Protein AF-A0A0K0D6M6-F1 (afdb_monomer_lite)

Secondary structure (DSSP, 8-state):
-----------HHHHHHHHHHHHHHHHGGG-TTBPPEEEEEEETTEEEEEEE--SEEHHHHHHHHHHTTPPPPHHHHHHHHHHHHHHHHHHHHTS--------GGGEEE-TT--EEE---SHHHHHHHHHTTSS-----SPPPTTSEEEEETTT-----

pLDDT: mean 71.36, std 20.82, range [20.7, 97.5]

Radius of gyration: 17.04 Å; chains: 1; bounding box: 39×26×53 Å

Sequence (159 aa):
LRFGRISSSINDESQKRMLTELDACKRSDCCPQMVRFYGAMFREGDVWICMEVMDTSLDKFYKKCNALGRKLPEPFIAKVTLSVVEGLNFMKEDMNLIHRDVKPSNILLNRHGQVKICDFGISGHLTNSLAKVKEVSLRTLPSNSDCVFIFLHRWNWSF

Structure (mmCIF, N/CA/C/O backbone):
data_AF-A0A0K0D6M6-F1
#
_entry.id   AF-A0A0K0D6M6-F1
#
loop_
_atom_site.group_PDB
_atom_site.id
_atom_site.type_symbol
_atom_site.label_atom_id
_atom_site.label_alt_id
_atom_site.label_comp_id
_atom_site.label_asym_id
_atom_site.label_entity_id
_atom_site.label_seq_id
_atom_site.pdbx_PDB_ins_code
_atom_site.Cartn_x
_atom_site.Cartn_y
_atom_site.Cartn_z
_atom_site.occupancy
_atom_site.B_iso_or_equiv
_atom_site.auth_seq_id
_atom_site.auth_comp_id
_atom_site.auth_asym_id
_atom_site.auth_atom_id
_atom_site.pdbx_PDB_model_num
ATOM 1 N N . LEU A 1 1 ? -7.019 -10.047 -31.927 1.00 27.55 1 LEU A N 1
ATOM 2 C CA . LEU A 1 1 ? -6.171 -8.897 -31.540 1.00 27.55 1 LEU A CA 1
ATOM 3 C C . LEU A 1 1 ? -4.712 -9.280 -31.794 1.00 27.55 1 LEU A C 1
ATOM 5 O O . LEU A 1 1 ? -4.151 -10.037 -31.016 1.00 27.55 1 LEU A O 1
ATOM 9 N N . ARG A 1 2 ? -4.146 -8.899 -32.949 1.00 21.08 2 ARG A N 1
ATOM 10 C CA . ARG A 1 2 ? -2.734 -9.158 -33.294 1.00 21.08 2 ARG A CA 1
ATOM 11 C C . ARG A 1 2 ? -1.914 -7.965 -32.808 1.00 21.08 2 ARG A C 1
ATOM 13 O O . ARG A 1 2 ? -2.100 -6.874 -33.332 1.00 21.08 2 ARG A O 1
ATOM 20 N N . PHE A 1 3 ? -1.033 -8.174 -31.837 1.00 25.19 3 PHE A N 1
ATOM 21 C CA . PHE A 1 3 ? -0.124 -7.134 -31.356 1.00 25.19 3 PHE A CA 1
ATOM 22 C C . PHE A 1 3 ? 1.246 -7.316 -32.017 1.00 25.19 3 PHE A C 1
ATOM 24 O O . PHE A 1 3 ? 1.889 -8.356 -31.872 1.00 25.19 3 PHE A O 1
ATOM 31 N N . GLY A 1 4 ? 1.637 -6.330 -32.826 1.00 20.70 4 GLY A N 1
ATOM 32 C CA . GLY A 1 4 ? 2.929 -6.269 -33.503 1.00 20.70 4 GLY A CA 1
ATOM 33 C C . GLY A 1 4 ? 3.995 -5.688 -32.578 1.00 20.70 4 GLY A C 1
ATOM 34 O O . GLY A 1 4 ? 3.819 -4.609 -32.023 1.00 20.70 4 GLY A O 1
ATOM 35 N N . ARG A 1 5 ? 5.109 -6.407 -32.424 1.00 24.25 5 ARG A N 1
ATOM 36 C CA . ARG A 1 5 ? 6.256 -6.004 -31.605 1.00 24.25 5 ARG A CA 1
ATOM 37 C C . ARG A 1 5 ? 7.123 -5.025 -32.400 1.00 24.25 5 ARG A C 1
ATOM 39 O O . ARG A 1 5 ? 7.746 -5.434 -33.374 1.00 24.25 5 ARG A O 1
ATOM 46 N N . ILE A 1 6 ? 7.188 -3.758 -31.993 1.00 31.23 6 ILE A N 1
ATOM 47 C CA . ILE A 1 6 ? 8.128 -2.784 -32.570 1.00 31.23 6 ILE A CA 1
ATOM 48 C C . ILE A 1 6 ? 9.230 -2.513 -31.546 1.00 31.23 6 ILE A C 1
ATOM 50 O O . ILE A 1 6 ? 8.964 -2.042 -30.443 1.00 31.23 6 ILE A O 1
ATOM 54 N N . SER A 1 7 ? 10.471 -2.835 -31.914 1.00 34.78 7 SER A N 1
ATOM 55 C CA . SER A 1 7 ? 11.667 -2.526 -31.131 1.00 34.78 7 SER A CA 1
ATOM 56 C C . SER A 1 7 ? 11.999 -1.040 -31.244 1.00 34.78 7 SER A C 1
ATOM 58 O O . SER A 1 7 ? 12.189 -0.545 -32.354 1.00 34.78 7 SER A O 1
ATOM 60 N N . SER A 1 8 ? 12.144 -0.342 -30.121 1.00 37.19 8 SER A N 1
ATOM 61 C CA . SER A 1 8 ? 12.815 0.958 -30.090 1.00 37.19 8 SER A CA 1
ATOM 62 C C . SER A 1 8 ? 14.059 0.877 -29.216 1.00 37.19 8 SER A C 1
ATOM 64 O O . SER A 1 8 ? 14.023 0.372 -28.096 1.00 37.19 8 SER A O 1
ATOM 66 N N . SER A 1 9 ? 15.160 1.360 -29.781 1.00 40.91 9 SER A N 1
ATOM 67 C CA . SER A 1 9 ? 16.496 1.490 -29.212 1.00 40.91 9 SER A CA 1
ATOM 68 C C . SER A 1 9 ? 16.481 2.304 -27.917 1.00 40.91 9 SER A C 1
ATOM 70 O O . SER A 1 9 ? 16.321 3.524 -27.943 1.00 40.91 9 SER A O 1
ATOM 72 N N . ILE A 1 10 ? 16.665 1.635 -26.784 1.00 49.16 10 ILE A N 1
ATOM 73 C CA . ILE A 1 10 ? 16.875 2.260 -25.477 1.00 49.16 10 ILE A CA 1
ATOM 74 C C . ILE A 1 10 ? 18.250 1.790 -25.012 1.00 49.16 10 ILE A C 1
ATOM 76 O O . ILE A 1 10 ? 18.575 0.619 -25.163 1.00 49.16 10 ILE A O 1
ATOM 80 N N . ASN A 1 11 ? 19.060 2.699 -24.473 1.00 53.16 11 ASN A N 1
ATOM 81 C CA . ASN A 1 11 ? 20.406 2.381 -24.001 1.00 53.16 11 ASN A CA 1
ATOM 82 C C . ASN A 1 11 ? 20.374 1.247 -22.953 1.00 53.16 11 ASN A C 1
ATOM 84 O O . ASN A 1 11 ? 19.549 1.293 -22.031 1.00 53.16 11 ASN A O 1
ATOM 88 N N . ASP A 1 12 ? 21.282 0.275 -23.075 1.00 56.56 12 ASP A N 1
ATOM 89 C CA . ASP A 1 12 ? 21.301 -0.980 -22.305 1.00 56.56 12 ASP A CA 1
ATOM 90 C C . ASP A 1 12 ? 21.239 -0.754 -20.786 1.00 56.56 12 ASP A C 1
ATOM 92 O O . ASP A 1 12 ? 20.583 -1.508 -20.074 1.00 56.56 12 ASP A O 1
ATOM 96 N N . GLU A 1 13 ? 21.862 0.305 -20.257 1.00 54.91 13 GLU A N 1
ATOM 97 C CA . GLU A 1 13 ? 21.795 0.625 -18.822 1.00 54.91 13 GLU A CA 1
ATOM 98 C C . GLU A 1 13 ? 20.412 1.091 -18.357 1.00 54.91 13 GLU A C 1
ATOM 100 O O . GLU A 1 13 ? 19.961 0.718 -17.274 1.00 54.91 13 GLU A O 1
ATOM 105 N N . SER A 1 14 ? 19.729 1.914 -19.158 1.00 50.53 14 SER A N 1
ATOM 106 C CA . SER A 1 14 ? 18.377 2.379 -18.828 1.00 50.53 14 SER A CA 1
ATOM 107 C C . SER A 1 14 ? 17.369 1.236 -18.938 1.00 50.53 14 SER A C 1
ATOM 109 O O . SER A 1 14 ? 16.471 1.142 -18.106 1.00 50.53 14 SER A O 1
ATOM 111 N N . GLN A 1 15 ? 17.544 0.340 -19.919 1.00 51.19 15 GLN A N 1
ATOM 112 C CA . GLN A 1 15 ? 16.753 -0.890 -20.007 1.00 51.19 15 GLN A CA 1
ATOM 113 C C . GLN A 1 15 ? 17.027 -1.822 -18.828 1.00 51.19 15 GLN A C 1
ATOM 115 O O . GLN A 1 15 ? 16.080 -2.309 -18.224 1.00 51.19 15 GLN A O 1
ATOM 120 N N . LYS A 1 16 ? 18.294 -2.034 -18.448 1.00 51.06 16 LYS A N 1
ATOM 121 C CA . LYS A 1 16 ? 18.661 -2.882 -17.303 1.00 51.06 16 LYS A CA 1
ATOM 122 C C . LYS A 1 16 ? 18.074 -2.366 -15.992 1.00 51.06 16 LYS A C 1
ATOM 124 O O . LYS A 1 16 ? 17.466 -3.148 -15.276 1.00 51.06 16 LYS A O 1
ATOM 129 N N . ARG A 1 17 ? 18.177 -1.063 -15.700 1.00 54.50 17 ARG A N 1
ATOM 130 C CA . ARG A 1 17 ? 17.575 -0.473 -14.485 1.00 54.50 17 ARG A CA 1
ATOM 131 C C . ARG A 1 17 ? 16.053 -0.617 -14.471 1.00 54.50 17 ARG A C 1
ATOM 133 O O . ARG A 1 17 ? 15.495 -1.030 -13.464 1.00 54.50 17 ARG A O 1
ATOM 140 N N . MET A 1 18 ? 15.404 -0.373 -15.607 1.00 54.31 18 MET A N 1
ATOM 141 C CA . MET A 1 18 ? 13.961 -0.565 -15.761 1.00 54.31 18 MET A CA 1
ATOM 142 C C . MET A 1 18 ? 13.529 -2.019 -15.568 1.00 54.31 18 MET A C 1
ATOM 144 O O . MET A 1 18 ? 12.507 -2.275 -14.939 1.00 54.31 18 MET A O 1
ATOM 148 N N . LEU A 1 19 ? 14.290 -2.974 -16.106 1.00 54.53 19 LEU A N 1
ATOM 149 C CA . LEU A 1 19 ? 14.025 -4.399 -15.928 1.00 54.53 19 LEU A CA 1
ATOM 150 C C . LEU A 1 19 ? 14.192 -4.807 -14.462 1.00 54.53 19 LEU A C 1
ATOM 152 O O . LEU A 1 19 ? 13.329 -5.512 -13.955 1.00 54.53 19 LEU A O 1
ATOM 156 N N . THR A 1 20 ? 15.209 -4.296 -13.761 1.00 58.56 20 THR A N 1
ATOM 157 C CA . THR A 1 20 ? 15.389 -4.513 -12.316 1.00 58.56 20 THR A CA 1
ATOM 158 C C . THR A 1 20 ? 14.239 -3.922 -11.493 1.00 58.56 20 THR A C 1
ATOM 160 O O . THR A 1 20 ? 13.755 -4.567 -10.566 1.00 58.56 20 THR A O 1
ATOM 163 N N . GLU A 1 21 ? 13.762 -2.721 -11.832 1.00 59.75 21 GLU A N 1
ATOM 164 C CA . GLU A 1 21 ? 12.622 -2.071 -11.162 1.00 59.75 21 GLU A CA 1
ATOM 165 C C . GLU A 1 21 ? 11.308 -2.825 -11.413 1.00 59.75 21 GLU A C 1
ATOM 167 O O . GLU A 1 21 ? 10.545 -3.086 -10.484 1.00 59.75 21 GLU A O 1
ATOM 172 N N . LEU A 1 22 ? 11.067 -3.254 -12.654 1.00 61.16 22 LEU A N 1
ATOM 173 C CA . LEU A 1 22 ? 9.931 -4.111 -12.990 1.00 61.16 22 LEU A CA 1
ATOM 174 C C . LEU A 1 22 ? 10.032 -5.477 -12.314 1.00 61.16 22 LEU A C 1
ATOM 176 O O . LEU A 1 22 ? 9.011 -6.007 -11.891 1.00 61.16 22 LEU A O 1
ATOM 180 N N . ASP A 1 23 ? 11.226 -6.054 -12.195 1.00 60.97 23 ASP A N 1
ATOM 181 C CA . ASP A 1 23 ? 11.441 -7.313 -11.483 1.00 60.97 23 ASP A CA 1
ATOM 182 C C . ASP A 1 23 ? 11.190 -7.164 -9.979 1.00 60.97 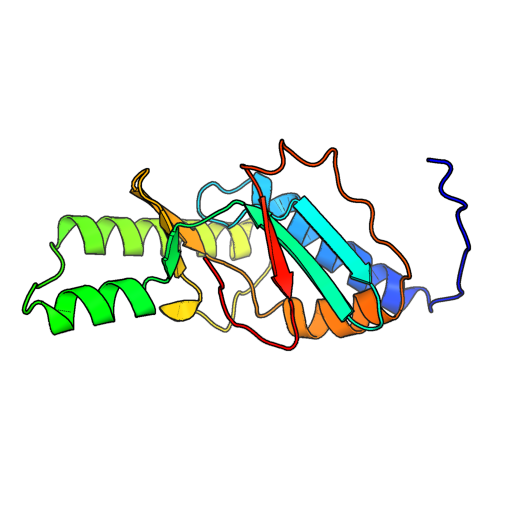23 ASP A C 1
ATOM 184 O O . ASP A 1 23 ? 10.584 -8.051 -9.379 1.00 60.97 23 ASP A O 1
ATOM 188 N N . ALA A 1 24 ? 11.537 -6.025 -9.377 1.00 61.44 24 ALA A N 1
ATOM 189 C CA . ALA A 1 24 ? 11.141 -5.705 -8.008 1.00 61.44 24 ALA A CA 1
ATOM 190 C C . ALA A 1 24 ? 9.607 -5.631 -7.879 1.00 61.44 24 ALA A C 1
ATOM 192 O O . ALA A 1 24 ? 9.030 -6.291 -7.013 1.00 61.44 24 ALA A O 1
ATOM 193 N N . CYS A 1 25 ? 8.918 -4.939 -8.794 1.00 63.69 25 CYS A N 1
ATOM 194 C CA . CYS A 1 25 ? 7.453 -4.920 -8.822 1.00 63.69 25 CYS A CA 1
ATOM 195 C C . CYS A 1 25 ? 6.850 -6.319 -9.041 1.00 63.69 25 CYS A C 1
ATOM 197 O O . CYS A 1 25 ? 5.844 -6.652 -8.419 1.00 63.69 25 CYS A O 1
ATOM 199 N N . LYS A 1 26 ? 7.471 -7.183 -9.856 1.00 62.84 26 LYS A N 1
ATOM 200 C CA . LYS A 1 26 ? 7.035 -8.580 -10.060 1.00 62.84 26 LYS A CA 1
ATOM 201 C C . LYS A 1 26 ? 7.169 -9.437 -8.802 1.00 62.84 26 LYS A C 1
ATOM 203 O O . LYS A 1 26 ? 6.442 -10.419 -8.673 1.00 62.84 26 LYS A O 1
ATOM 208 N N . ARG A 1 27 ? 8.077 -9.086 -7.888 1.00 67.00 27 ARG A N 1
ATOM 209 C CA . ARG A 1 27 ? 8.282 -9.791 -6.614 1.00 67.00 27 ARG A CA 1
ATOM 210 C C . ARG A 1 27 ? 7.322 -9.357 -5.509 1.00 67.00 27 ARG A C 1
ATOM 212 O O . ARG A 1 27 ? 7.271 -10.036 -4.490 1.00 67.00 27 ARG A O 1
ATOM 219 N N . SER A 1 28 ? 6.526 -8.303 -5.723 1.00 65.69 28 SER A N 1
ATOM 220 C CA . SER A 1 28 ? 5.472 -7.881 -4.780 1.00 65.69 28 SER A CA 1
ATOM 221 C C . SER A 1 28 ? 4.486 -9.005 -4.447 1.00 65.69 28 SER A C 1
ATOM 223 O O . SER A 1 28 ? 4.017 -9.101 -3.321 1.00 65.69 28 SER A O 1
ATOM 225 N N . ASP A 1 29 ? 4.238 -9.910 -5.395 1.00 70.50 29 ASP A N 1
ATOM 226 C CA . ASP A 1 29 ? 3.368 -11.078 -5.223 1.00 70.50 29 ASP A CA 1
ATOM 227 C C . ASP A 1 29 ? 3.848 -12.060 -4.137 1.00 70.50 29 ASP A C 1
ATOM 229 O O . ASP A 1 29 ? 3.073 -12.848 -3.604 1.00 70.50 29 ASP A O 1
ATOM 233 N N . CYS A 1 30 ? 5.131 -12.007 -3.779 1.00 79.44 30 CYS A N 1
ATOM 234 C CA . CYS A 1 30 ? 5.702 -12.861 -2.744 1.00 79.44 30 CYS A CA 1
ATOM 235 C C . CYS A 1 30 ? 5.447 -12.333 -1.320 1.00 79.44 30 CYS A C 1
ATOM 237 O O . CYS A 1 30 ? 5.782 -13.027 -0.363 1.00 79.44 30 CYS A O 1
ATOM 239 N N . CYS A 1 31 ? 4.862 -11.138 -1.165 1.00 86.75 31 CYS A N 1
ATOM 240 C CA . CYS A 1 31 ? 4.576 -10.534 0.134 1.00 86.75 31 CYS A CA 1
ATOM 241 C C . CYS A 1 31 ? 3.094 -10.140 0.255 1.00 86.75 31 CYS A C 1
ATOM 243 O O . CYS A 1 31 ? 2.648 -9.202 -0.408 1.00 86.75 31 CYS A O 1
ATOM 245 N N . PRO A 1 32 ? 2.319 -10.788 1.146 1.00 91.94 32 PRO A N 1
ATOM 246 C CA . PRO A 1 32 ? 0.914 -10.443 1.378 1.00 91.94 32 PRO A CA 1
ATOM 247 C C . PRO A 1 32 ? 0.679 -8.993 1.827 1.00 91.94 32 PRO A C 1
ATOM 249 O O . PRO A 1 32 ? -0.419 -8.472 1.642 1.00 91.94 32 PRO A O 1
ATOM 252 N N . GLN A 1 33 ? 1.685 -8.352 2.424 1.00 94.12 33 GLN A N 1
ATOM 253 C CA . GLN A 1 33 ? 1.658 -6.986 2.946 1.00 94.12 33 GLN A CA 1
ATOM 254 C C . GLN A 1 33 ? 2.106 -5.943 1.912 1.00 94.12 33 GLN A C 1
ATOM 256 O O . GLN A 1 33 ? 2.165 -4.755 2.230 1.00 94.12 33 GLN A O 1
ATOM 261 N N . MET A 1 34 ? 2.402 -6.344 0.676 1.00 88.50 34 MET A N 1
ATOM 262 C CA . MET A 1 34 ? 2.649 -5.432 -0.438 1.00 88.50 34 MET A CA 1
ATOM 263 C C . MET A 1 34 ? 1.499 -5.488 -1.432 1.00 88.50 34 MET A C 1
ATOM 265 O O . MET A 1 34 ? 0.911 -6.541 -1.674 1.00 88.50 34 MET A O 1
ATOM 269 N N . VAL A 1 35 ? 1.181 -4.335 -2.016 1.00 86.75 35 VAL A N 1
ATOM 270 C CA . VAL A 1 35 ? 0.201 -4.259 -3.097 1.00 86.75 35 VAL A CA 1
ATOM 271 C C . VAL A 1 35 ? 0.753 -4.990 -4.313 1.00 86.75 35 VAL A C 1
ATOM 273 O O . VAL A 1 35 ? 1.819 -4.656 -4.836 1.00 86.75 35 VAL A O 1
ATOM 276 N N . ARG A 1 36 ? 0.004 -5.984 -4.778 1.00 83.00 36 ARG A N 1
ATOM 277 C CA . ARG A 1 36 ? 0.332 -6.778 -5.951 1.00 83.00 36 ARG A CA 1
ATOM 278 C C . ARG A 1 36 ? 0.263 -5.918 -7.202 1.00 83.00 36 ARG A C 1
ATOM 280 O O . ARG A 1 36 ? -0.785 -5.379 -7.556 1.00 83.00 36 ARG A O 1
ATOM 287 N N . PHE A 1 37 ? 1.385 -5.856 -7.904 1.00 78.38 37 PHE A N 1
ATOM 288 C CA . PHE A 1 37 ? 1.498 -5.223 -9.209 1.00 78.38 37 PHE A CA 1
ATOM 289 C C . PHE A 1 37 ? 1.253 -6.250 -10.321 1.00 78.38 37 PHE A C 1
ATOM 291 O O . PHE A 1 37 ? 1.943 -7.268 -10.408 1.00 78.38 37 PHE A O 1
ATOM 298 N N . TYR A 1 38 ? 0.284 -5.979 -11.194 1.00 76.19 38 TYR A N 1
ATOM 299 C CA . TYR A 1 38 ? -0.036 -6.842 -12.334 1.00 76.19 38 TYR A CA 1
ATOM 300 C C . TYR A 1 38 ? 0.704 -6.436 -13.611 1.00 76.19 38 TYR A C 1
ATOM 302 O O . TYR A 1 38 ? 1.017 -7.290 -14.445 1.00 76.19 38 TYR A O 1
ATOM 310 N N . GLY A 1 39 ? 0.998 -5.145 -13.771 1.00 72.56 39 GLY A N 1
ATOM 311 C CA . GLY A 1 39 ? 1.708 -4.617 -14.930 1.00 72.56 39 GLY A CA 1
ATOM 312 C C . GLY A 1 39 ? 1.506 -3.117 -15.106 1.00 72.56 39 GLY A C 1
ATOM 313 O O . GLY A 1 39 ? 0.849 -2.461 -14.300 1.00 72.56 39 GLY A O 1
ATOM 314 N N . ALA A 1 40 ? 2.065 -2.568 -16.180 1.00 72.06 40 ALA A N 1
ATOM 315 C CA . ALA A 1 40 ? 1.874 -1.174 -16.553 1.00 72.06 40 ALA A CA 1
ATOM 316 C C . ALA A 1 40 ? 1.719 -1.049 -18.069 1.00 72.06 40 ALA A C 1
ATOM 318 O O . ALA A 1 40 ? 2.347 -1.789 -18.821 1.00 72.06 40 ALA A O 1
ATOM 319 N N . MET A 1 41 ? 0.899 -0.104 -18.517 1.00 67.81 41 MET A N 1
ATOM 320 C CA . MET A 1 41 ? 0.664 0.166 -19.933 1.00 67.81 41 MET A CA 1
ATOM 321 C C . MET A 1 41 ? 0.885 1.643 -20.245 1.00 67.81 41 MET A C 1
ATOM 323 O O . MET A 1 41 ? 0.595 2.508 -19.421 1.00 67.81 41 MET A O 1
ATOM 327 N N . PHE A 1 42 ? 1.389 1.925 -21.443 1.00 66.12 42 PHE A N 1
ATOM 328 C CA . PHE A 1 42 ? 1.521 3.284 -21.946 1.00 66.12 42 PHE A CA 1
ATOM 329 C C . PHE A 1 42 ? 0.387 3.570 -22.925 1.00 66.12 42 PHE A C 1
ATOM 331 O O . PHE A 1 42 ? 0.186 2.822 -23.883 1.00 66.12 42 PHE A O 1
ATOM 338 N N . ARG A 1 43 ? -0.373 4.637 -22.692 1.00 64.12 43 ARG A N 1
ATOM 339 C CA . ARG A 1 43 ? -1.489 5.025 -23.554 1.00 64.12 43 ARG A CA 1
ATOM 340 C C . ARG A 1 43 ? -1.619 6.537 -23.582 1.00 64.12 43 ARG A C 1
ATOM 342 O O . ARG A 1 43 ? -1.664 7.161 -22.534 1.00 64.12 43 ARG A O 1
ATOM 349 N N . GLU A 1 44 ? -1.703 7.097 -24.789 1.00 69.25 44 GLU A N 1
ATOM 350 C CA . GLU A 1 44 ? -1.973 8.529 -25.020 1.00 69.25 44 GLU A CA 1
ATOM 351 C C . GLU A 1 44 ? -0.945 9.487 -24.383 1.00 69.25 44 GLU A C 1
ATOM 353 O O . GLU A 1 44 ? -1.240 10.650 -24.151 1.00 69.25 44 GLU A O 1
ATOM 358 N N . GLY A 1 45 ? 0.294 9.026 -24.166 1.00 64.69 45 GLY A N 1
ATOM 359 C CA . GLY A 1 45 ? 1.334 9.822 -23.501 1.00 64.69 45 GLY A CA 1
ATOM 360 C C . GLY A 1 45 ? 1.483 9.513 -22.012 1.00 64.69 45 GLY A C 1
ATOM 361 O O . GLY A 1 45 ? 2.446 9.962 -21.395 1.00 64.69 45 GLY A O 1
ATOM 362 N N . ASP A 1 46 ? 0.583 8.699 -21.459 1.00 62.28 46 ASP A N 1
ATOM 363 C CA . ASP A 1 46 ? 0.492 8.445 -20.032 1.00 62.28 46 ASP A CA 1
ATOM 364 C C . ASP A 1 46 ? 0.823 7.005 -19.650 1.00 62.28 46 ASP A C 1
ATOM 366 O O . ASP A 1 46 ? 0.531 6.046 -20.372 1.00 62.28 46 ASP A O 1
ATOM 370 N N . VAL A 1 47 ? 1.398 6.853 -18.457 1.00 65.56 47 VAL A N 1
ATOM 371 C CA . VAL A 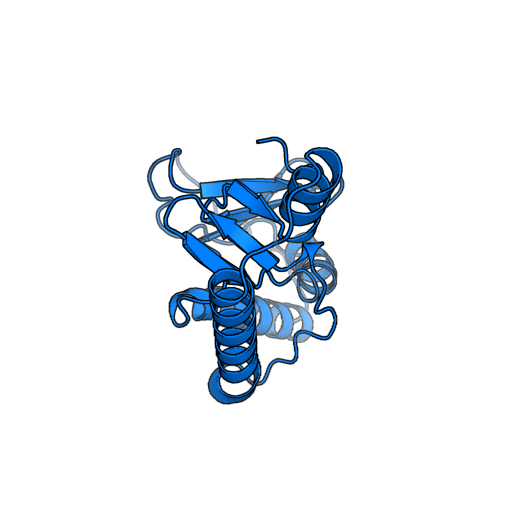1 47 ? 1.656 5.556 -17.829 1.00 65.56 47 VAL A CA 1
ATOM 372 C C . VAL A 1 47 ? 0.486 5.199 -16.917 1.00 65.56 47 VAL A C 1
ATOM 374 O O . VAL A 1 47 ? 0.136 5.939 -15.995 1.00 65.56 47 VAL A O 1
ATOM 377 N N . TRP A 1 48 ? -0.079 4.024 -17.151 1.00 69.62 48 TRP A N 1
ATOM 378 C CA . TRP A 1 48 ? -1.135 3.431 -16.346 1.00 69.62 48 TRP A CA 1
ATOM 379 C C . TRP A 1 48 ? -0.574 2.227 -15.609 1.00 69.62 48 TRP A C 1
ATOM 381 O O . TRP A 1 48 ? 0.006 1.336 -16.229 1.00 69.62 48 TRP A O 1
ATOM 391 N N . ILE A 1 49 ? -0.767 2.183 -14.297 1.00 73.56 49 ILE A N 1
ATOM 392 C CA . ILE A 1 49 ? -0.327 1.062 -13.465 1.00 73.56 49 ILE A CA 1
ATOM 393 C C . ILE A 1 49 ? -1.533 0.197 -13.119 1.00 73.56 49 ILE A C 1
ATOM 395 O O . ILE A 1 49 ? -2.534 0.711 -12.629 1.00 73.56 49 ILE A O 1
ATOM 399 N N . CYS A 1 50 ? -1.413 -1.107 -13.348 1.00 76.12 50 CYS A N 1
ATOM 400 C CA . CYS A 1 50 ? -2.400 -2.112 -12.986 1.00 76.12 50 CYS A CA 1
ATOM 401 C C . CYS A 1 50 ? -1.964 -2.825 -11.701 1.00 76.12 50 CYS A C 1
ATOM 403 O O . CYS A 1 50 ? -0.896 -3.443 -11.654 1.00 76.12 50 CYS A O 1
ATOM 405 N N . MET A 1 51 ? -2.791 -2.745 -10.664 1.00 80.25 51 MET A N 1
ATOM 406 C CA . MET A 1 51 ? -2.530 -3.345 -9.353 1.00 80.25 51 MET A CA 1
ATOM 407 C C . MET A 1 51 ? -3.809 -3.908 -8.735 1.00 80.25 51 MET A C 1
ATOM 409 O O . MET A 1 51 ? -4.904 -3.648 -9.237 1.00 80.25 51 MET A O 1
ATOM 413 N N . GLU A 1 52 ? -3.682 -4.688 -7.664 1.00 83.88 52 GLU A N 1
ATOM 414 C CA . GLU A 1 52 ? -4.849 -5.183 -6.926 1.00 83.88 52 GLU A CA 1
ATOM 415 C C . GLU A 1 52 ? -5.711 -4.053 -6.348 1.00 83.88 52 GLU A C 1
ATOM 417 O O . GLU A 1 52 ? -5.236 -2.957 -6.037 1.00 83.88 52 GLU A O 1
ATOM 422 N N . VAL A 1 53 ? -7.006 -4.335 -6.211 1.00 85.94 53 VAL A N 1
ATOM 423 C CA . VAL A 1 53 ? -7.991 -3.384 -5.690 1.00 85.94 53 VAL A CA 1
ATOM 424 C C . VAL A 1 53 ? -7.882 -3.297 -4.166 1.00 85.94 53 VAL A C 1
ATOM 426 O O . VAL A 1 53 ? -7.935 -4.305 -3.464 1.00 85.94 53 VAL A O 1
ATOM 429 N N . MET A 1 54 ? -7.813 -2.071 -3.646 1.00 89.88 54 MET A N 1
ATOM 430 C CA . MET A 1 54 ? -7.904 -1.762 -2.215 1.00 89.88 54 MET A CA 1
ATOM 431 C C . MET A 1 54 ? -9.029 -0.748 -1.994 1.00 89.88 54 MET A C 1
ATOM 433 O O . MET A 1 54 ? -9.245 0.091 -2.853 1.00 89.88 54 MET A O 1
ATOM 437 N N . ASP A 1 55 ? -9.743 -0.783 -0.868 1.00 90.38 55 ASP A N 1
ATOM 438 C CA . ASP A 1 55 ? -10.922 0.078 -0.653 1.00 90.38 55 ASP A CA 1
ATOM 439 C C . ASP A 1 55 ? -10.572 1.531 -0.287 1.00 90.38 55 ASP A C 1
ATOM 441 O O . ASP A 1 55 ? -11.345 2.452 -0.548 1.00 90.38 55 ASP A O 1
ATOM 445 N N . THR A 1 56 ? -9.459 1.760 0.416 1.00 92.12 56 THR A N 1
ATOM 446 C CA . THR A 1 56 ? -9.069 3.099 0.888 1.00 92.12 56 THR A CA 1
ATOM 447 C C . THR A 1 56 ? -7.604 3.141 1.314 1.00 92.12 56 THR A C 1
ATOM 449 O O . THR A 1 56 ? -7.006 2.112 1.612 1.00 92.12 56 THR A O 1
ATOM 452 N N . SER A 1 57 ? -7.030 4.340 1.429 1.00 93.19 57 SER A N 1
ATOM 453 C CA . SER A 1 57 ? -5.794 4.541 2.191 1.00 93.19 57 SER A CA 1
ATOM 454 C C . SER A 1 57 ? -6.079 4.718 3.686 1.00 93.19 57 SER A C 1
ATOM 456 O O . SER A 1 57 ? -7.183 5.125 4.076 1.00 93.19 57 SER A O 1
ATOM 458 N N . LEU A 1 58 ? -5.074 4.459 4.523 1.00 94.25 58 LEU A N 1
ATOM 459 C CA . LEU A 1 58 ? -5.120 4.685 5.966 1.00 94.25 58 LEU A CA 1
ATOM 460 C C . LEU A 1 58 ? -5.350 6.168 6.290 1.00 94.25 58 LEU A C 1
ATOM 462 O O . LEU A 1 58 ? -6.124 6.469 7.193 1.00 94.25 58 LEU A O 1
ATOM 466 N N . ASP A 1 59 ? -4.759 7.088 5.519 1.00 92.94 59 ASP A N 1
ATOM 467 C CA . ASP A 1 59 ? -5.011 8.535 5.635 1.00 92.94 59 ASP A CA 1
ATOM 468 C C . ASP A 1 59 ? -6.505 8.877 5.486 1.00 92.94 59 ASP A C 1
ATOM 470 O O . ASP A 1 59 ? -7.103 9.514 6.359 1.00 92.94 59 ASP A O 1
ATOM 474 N N . LYS A 1 60 ? -7.135 8.404 4.402 1.00 92.69 60 LYS A N 1
ATOM 475 C CA . LYS A 1 60 ? -8.566 8.625 4.139 1.00 92.69 60 LYS A CA 1
ATOM 476 C C . LYS A 1 60 ? -9.439 7.968 5.207 1.00 92.69 60 LYS A C 1
ATOM 478 O O . LYS A 1 60 ? -10.405 8.573 5.674 1.00 92.69 60 LYS A O 1
ATOM 483 N N . PHE A 1 61 ? -9.089 6.749 5.612 1.00 94.94 61 PHE A N 1
ATOM 484 C CA . PHE A 1 61 ? -9.817 6.011 6.639 1.00 94.94 61 PHE A CA 1
ATOM 485 C C . PHE A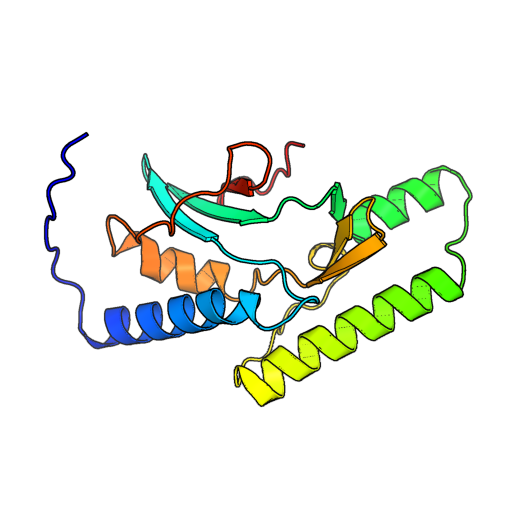 1 61 ? -9.777 6.731 7.991 1.00 94.94 61 PHE A C 1
ATOM 487 O O . PHE A 1 61 ? -10.822 6.968 8.597 1.00 94.94 61 PHE A O 1
ATOM 494 N N . TYR A 1 62 ? -8.590 7.160 8.423 1.00 94.94 62 TYR A N 1
ATOM 495 C CA . TYR A 1 62 ? -8.400 7.898 9.667 1.00 94.94 62 TYR A CA 1
ATOM 496 C C . TYR A 1 62 ? -9.189 9.211 9.681 1.00 94.94 62 TYR A C 1
ATOM 498 O O . TYR A 1 62 ? -9.925 9.475 10.633 1.00 94.94 62 TYR A O 1
ATOM 506 N N . LYS A 1 63 ? -9.115 10.004 8.602 1.00 95.12 63 LYS A N 1
ATOM 507 C CA . LYS A 1 63 ? -9.889 11.251 8.466 1.00 95.12 63 LYS A CA 1
ATOM 508 C C . LYS A 1 63 ? -11.393 11.006 8.591 1.00 95.12 63 LYS A C 1
ATOM 510 O O . LYS A 1 63 ? -12.076 11.763 9.277 1.00 95.12 63 LYS A O 1
ATOM 515 N N . LYS A 1 64 ? -11.903 9.923 7.992 1.00 95.31 64 LYS A N 1
ATOM 516 C CA . LYS A 1 64 ? -13.313 9.525 8.107 1.00 95.31 64 LYS A CA 1
ATOM 517 C C . LYS A 1 64 ? -13.692 9.137 9.539 1.00 95.31 64 LYS A C 1
ATOM 519 O O . LYS A 1 64 ? -14.732 9.572 10.020 1.00 95.31 64 LYS A O 1
ATOM 524 N N . CYS A 1 65 ? -12.868 8.353 10.234 1.00 94.81 65 CYS A N 1
ATOM 525 C CA . CYS A 1 65 ? -13.100 8.009 11.641 1.00 94.81 65 CYS A CA 1
ATOM 526 C C . CYS A 1 65 ? -13.117 9.251 12.537 1.00 94.81 65 CYS A C 1
ATOM 528 O O . CYS A 1 65 ? -14.034 9.405 13.343 1.00 94.81 65 CYS A O 1
ATOM 530 N N . ASN A 1 66 ? -12.154 10.155 12.345 1.00 94.94 66 ASN A N 1
ATOM 531 C CA . ASN A 1 66 ? -12.048 11.389 13.113 1.00 94.94 66 ASN A CA 1
ATOM 532 C C . ASN A 1 66 ? -13.260 12.310 12.895 1.00 94.94 66 ASN A C 1
ATOM 534 O O . ASN A 1 66 ? -13.827 12.813 13.859 1.00 94.94 66 ASN A O 1
ATOM 538 N N . ALA A 1 67 ? -13.721 12.460 11.648 1.00 96.19 67 ALA A N 1
ATOM 539 C CA . ALA A 1 67 ? -14.933 13.219 11.328 1.00 96.19 67 ALA A CA 1
ATOM 540 C C . ALA A 1 67 ? -16.201 12.643 11.990 1.00 96.19 67 ALA A C 1
ATOM 542 O O . ALA A 1 67 ? -17.150 13.374 12.252 1.00 96.19 67 ALA A O 1
ATOM 543 N N . LEU A 1 68 ? -16.209 11.340 12.288 1.00 96.38 68 LEU A N 1
ATOM 544 C CA . LEU A 1 68 ? -17.286 10.658 13.011 1.00 96.38 68 LEU A CA 1
ATOM 545 C C . LEU A 1 68 ? -17.077 10.641 14.538 1.00 96.38 68 LEU A C 1
ATOM 547 O O . LEU A 1 68 ? -17.832 9.968 15.239 1.00 96.38 68 LEU A O 1
ATOM 551 N N . GLY A 1 69 ? -16.039 11.307 15.060 1.00 95.94 69 GLY A N 1
ATOM 552 C CA . GLY A 1 69 ? -15.696 11.300 16.487 1.00 95.94 69 GLY A CA 1
ATOM 553 C C . GLY A 1 69 ? -15.242 9.933 17.014 1.00 95.94 69 GLY A C 1
ATOM 554 O O . GLY A 1 69 ? -15.306 9.678 18.216 1.00 95.94 69 GLY A O 1
ATOM 555 N N . ARG A 1 70 ? -14.810 9.022 16.132 1.00 95.50 70 ARG A N 1
ATOM 556 C CA . ARG A 1 70 ? -14.408 7.656 16.491 1.00 95.50 70 ARG A CA 1
ATOM 557 C C . ARG A 1 70 ? -12.895 7.549 16.623 1.00 95.50 70 ARG A C 1
ATOM 559 O O . ARG A 1 70 ? -12.156 7.938 15.721 1.00 95.50 70 ARG A O 1
ATOM 566 N N . LYS A 1 71 ? -12.443 6.930 17.714 1.00 93.38 71 LYS A N 1
ATOM 567 C CA . LYS A 1 71 ? -11.046 6.511 17.879 1.00 93.38 71 LYS A CA 1
ATOM 568 C C . LYS A 1 71 ? -10.808 5.174 17.180 1.00 93.38 71 LYS A C 1
ATOM 570 O O . LYS A 1 71 ? -11.704 4.332 17.122 1.00 93.38 71 LYS A O 1
ATOM 575 N N . LEU A 1 72 ? -9.598 4.984 16.662 1.00 94.00 72 LEU A N 1
ATOM 576 C CA . LEU A 1 72 ? -9.176 3.693 16.129 1.00 94.00 72 LEU A CA 1
ATOM 577 C C . LEU A 1 72 ? -8.909 2.721 17.291 1.00 94.00 72 LEU A C 1
ATOM 579 O O . LEU A 1 72 ? -8.184 3.093 18.215 1.00 94.00 72 LEU A O 1
ATOM 583 N N . PRO A 1 73 ? -9.467 1.498 17.269 1.00 95.44 73 PRO A N 1
ATOM 584 C CA . PRO A 1 73 ? -9.167 0.486 18.278 1.00 95.44 73 PRO A CA 1
ATOM 585 C C . PRO A 1 73 ? -7.691 0.083 18.258 1.00 95.44 73 PRO A C 1
ATOM 587 O O . PRO A 1 73 ? -7.102 -0.082 17.189 1.00 95.44 73 PRO A O 1
ATOM 590 N N . GLU A 1 74 ? -7.112 -0.167 19.428 1.00 96.75 74 GLU A N 1
ATOM 591 C CA . GLU A 1 74 ? -5.719 -0.612 19.556 1.00 96.75 74 GLU A CA 1
ATOM 592 C C . GLU A 1 74 ? -5.402 -1.897 18.763 1.00 96.75 74 GLU A C 1
ATOM 594 O O . GLU A 1 74 ? -4.392 -1.902 18.058 1.00 96.75 74 GLU A O 1
ATOM 599 N N . PRO A 1 75 ? -6.271 -2.932 18.716 1.00 96.88 75 PRO A N 1
ATOM 600 C CA . PRO A 1 75 ? -6.019 -4.111 17.883 1.00 96.88 75 PRO A CA 1
ATOM 601 C C . PRO A 1 75 ? -5.911 -3.795 16.385 1.00 96.88 75 PRO A C 1
ATOM 603 O O . PRO A 1 75 ? -5.149 -4.435 15.663 1.00 96.88 75 PRO A O 1
ATOM 606 N N . PHE A 1 76 ? -6.656 -2.792 15.906 1.00 95.94 76 PHE A N 1
ATOM 607 C CA . PHE A 1 76 ? -6.560 -2.349 14.516 1.00 95.94 76 PHE A CA 1
ATOM 608 C C . PHE A 1 76 ? -5.208 -1.679 14.257 1.00 95.94 76 PHE A C 1
ATOM 610 O O . PHE A 1 76 ? -4.545 -1.997 13.273 1.00 95.94 76 PHE A O 1
ATOM 617 N N . ILE A 1 77 ? -4.780 -0.796 15.164 1.00 96.31 77 ILE A N 1
ATOM 618 C CA . ILE A 1 77 ? -3.480 -0.122 15.081 1.00 96.31 77 ILE A CA 1
ATOM 619 C C . ILE A 1 77 ? -2.351 -1.158 15.104 1.00 96.31 77 ILE A C 1
ATOM 621 O O . ILE A 1 77 ? -1.473 -1.111 14.249 1.00 96.31 77 ILE A O 1
ATOM 625 N N . ALA A 1 78 ? -2.411 -2.136 16.011 1.00 97.50 78 ALA A N 1
ATOM 626 C CA . ALA A 1 78 ? -1.438 -3.222 16.092 1.00 97.50 78 ALA A CA 1
ATOM 627 C C . ALA A 1 78 ? -1.351 -4.018 14.778 1.00 97.50 78 ALA A C 1
ATOM 629 O O . ALA A 1 78 ? -0.251 -4.255 14.282 1.00 97.50 78 ALA A O 1
ATOM 630 N N . LYS A 1 79 ? -2.495 -4.363 14.166 1.00 96.94 79 LYS A N 1
ATOM 631 C CA . LYS A 1 79 ? -2.531 -5.062 12.871 1.00 96.94 79 LYS A CA 1
ATOM 632 C C . LYS A 1 79 ? -1.903 -4.238 11.748 1.00 96.94 79 LYS A C 1
ATOM 634 O O . LYS A 1 79 ? -1.150 -4.782 10.941 1.00 96.94 79 LYS A O 1
ATOM 639 N N . VAL A 1 80 ? -2.212 -2.942 11.692 1.00 97.25 80 VAL A N 1
ATOM 640 C CA . VAL A 1 80 ? -1.628 -2.024 10.704 1.00 97.25 80 VAL A CA 1
ATOM 641 C C . VAL A 1 80 ? -0.116 -1.957 10.879 1.00 97.25 80 VAL A C 1
ATOM 643 O O . VAL A 1 80 ? 0.611 -2.162 9.912 1.00 97.25 80 VAL A O 1
ATOM 646 N N . THR A 1 81 ? 0.356 -1.731 12.105 1.00 97.38 81 THR A N 1
ATOM 647 C CA . THR A 1 81 ? 1.785 -1.645 12.418 1.00 97.38 81 THR A CA 1
ATOM 648 C C . THR A 1 81 ? 2.517 -2.932 12.059 1.00 97.38 81 THR A C 1
ATOM 650 O O . THR A 1 81 ? 3.533 -2.864 11.373 1.00 97.38 81 THR A O 1
ATOM 653 N N . LEU A 1 82 ? 1.987 -4.095 12.453 1.00 97.50 82 LEU A N 1
ATOM 654 C CA . LEU A 1 82 ? 2.579 -5.391 12.120 1.00 97.50 82 LEU A CA 1
ATOM 655 C C . LEU A 1 82 ? 2.701 -5.569 10.604 1.00 97.50 82 LEU A C 1
ATOM 657 O O . LEU A 1 82 ? 3.788 -5.841 10.108 1.00 97.50 82 LEU A O 1
ATOM 661 N N . SER A 1 83 ? 1.615 -5.314 9.870 1.00 96.56 83 SER A N 1
ATOM 662 C CA . SER A 1 83 ? 1.603 -5.479 8.412 1.00 96.56 83 SER A CA 1
ATOM 663 C C . SER A 1 83 ? 2.609 -4.547 7.727 1.00 96.56 83 SER A C 1
ATOM 665 O O . SER A 1 83 ? 3.295 -4.940 6.788 1.00 96.56 83 SER A O 1
ATOM 667 N N . VAL A 1 84 ? 2.731 -3.306 8.208 1.00 95.56 84 VAL A N 1
ATOM 668 C CA . VAL A 1 84 ? 3.710 -2.348 7.678 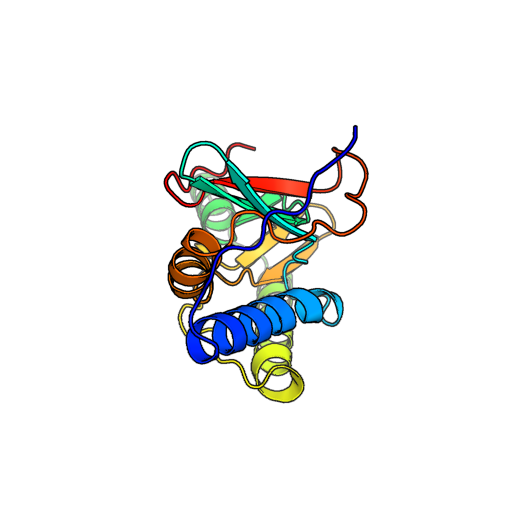1.00 95.56 84 VAL A CA 1
ATOM 669 C C . VAL A 1 84 ? 5.139 -2.808 7.971 1.00 95.56 84 VAL A C 1
ATOM 671 O O . VAL A 1 84 ? 5.990 -2.752 7.090 1.00 95.56 84 VAL A O 1
ATOM 674 N N . VAL A 1 85 ? 5.426 -3.287 9.180 1.00 96.19 85 VAL A N 1
ATOM 675 C CA . VAL A 1 85 ? 6.768 -3.774 9.530 1.00 96.19 85 VAL A CA 1
ATOM 676 C C . VAL A 1 85 ? 7.136 -5.011 8.710 1.00 96.19 85 VAL A C 1
ATOM 678 O O . VAL A 1 85 ? 8.239 -5.064 8.175 1.00 96.19 85 VAL A O 1
ATOM 681 N N . GLU A 1 86 ? 6.218 -5.963 8.541 1.00 95.38 86 GLU A N 1
ATOM 682 C CA . GLU A 1 86 ? 6.427 -7.158 7.713 1.00 95.38 86 GLU A CA 1
ATOM 683 C C . GLU A 1 86 ? 6.689 -6.799 6.245 1.00 95.38 86 GLU A C 1
ATOM 685 O O . GLU A 1 86 ? 7.650 -7.292 5.654 1.00 95.38 86 GLU A O 1
ATOM 690 N N . GLY A 1 87 ? 5.891 -5.890 5.673 1.00 92.38 87 GLY A N 1
ATOM 691 C CA . GLY A 1 87 ? 6.092 -5.416 4.303 1.00 92.38 87 GLY A CA 1
ATOM 692 C C . GLY A 1 87 ? 7.436 -4.706 4.119 1.00 92.38 87 GLY A C 1
ATOM 693 O O . GLY A 1 87 ? 8.154 -4.979 3.160 1.00 92.38 87 GLY A O 1
ATOM 694 N N . LEU A 1 88 ? 7.827 -3.839 5.059 1.00 90.88 88 LEU A N 1
ATOM 695 C CA . LEU A 1 88 ? 9.127 -3.160 5.018 1.00 90.88 88 LEU A CA 1
ATOM 696 C C . LEU A 1 88 ? 10.300 -4.129 5.199 1.00 90.88 88 LEU A C 1
ATOM 698 O O . LEU A 1 88 ? 11.326 -3.964 4.538 1.00 90.88 88 LEU A O 1
ATOM 702 N N . ASN A 1 89 ? 10.150 -5.134 6.063 1.00 93.06 89 ASN A N 1
ATOM 703 C CA . ASN A 1 89 ? 11.154 -6.173 6.256 1.00 93.06 89 ASN A CA 1
ATOM 704 C C . ASN A 1 89 ? 11.358 -6.974 4.967 1.00 93.06 89 ASN A C 1
ATOM 706 O O . ASN A 1 89 ? 12.492 -7.129 4.529 1.00 93.06 89 ASN A O 1
ATOM 710 N N . PHE A 1 90 ? 10.274 -7.385 4.304 1.00 89.56 90 PHE A N 1
ATOM 711 C CA . PHE A 1 90 ? 10.352 -8.064 3.010 1.00 89.56 90 PHE A CA 1
ATOM 712 C C . PHE A 1 90 ? 11.029 -7.194 1.939 1.00 89.56 90 PHE A C 1
ATOM 714 O O . PHE A 1 90 ? 11.912 -7.653 1.213 1.00 89.56 90 PHE A O 1
ATOM 721 N N . MET A 1 91 ? 10.681 -5.905 1.853 1.00 84.56 91 MET A N 1
ATOM 722 C CA . MET A 1 91 ? 11.360 -4.994 0.924 1.00 84.56 91 MET A CA 1
ATOM 723 C C . MET A 1 91 ? 12.870 -4.954 1.185 1.00 84.56 91 MET A C 1
ATOM 725 O O . MET A 1 91 ? 13.664 -4.991 0.244 1.00 84.56 91 MET A O 1
ATOM 729 N N . LYS A 1 92 ? 13.275 -4.899 2.455 1.00 85.56 92 LYS A N 1
ATOM 730 C CA . LYS A 1 92 ? 14.682 -4.793 2.826 1.00 85.56 92 LYS A CA 1
ATOM 731 C C . LYS A 1 92 ? 15.451 -6.095 2.604 1.00 85.56 92 LYS A C 1
ATOM 733 O O . LYS A 1 92 ? 16.496 -6.054 1.957 1.00 85.56 92 LYS A O 1
ATOM 738 N N . GLU A 1 93 ? 14.951 -7.202 3.134 1.00 88.00 93 GLU A N 1
ATOM 739 C CA . GLU A 1 93 ? 15.648 -8.490 3.170 1.00 88.00 93 GLU A CA 1
ATOM 740 C C . GLU A 1 93 ? 15.543 -9.223 1.834 1.00 88.00 93 GLU A C 1
ATOM 742 O O . GLU A 1 93 ? 16.549 -9.641 1.263 1.00 88.00 93 GLU A O 1
ATOM 747 N N . ASP A 1 94 ? 14.337 -9.316 1.277 1.00 83.94 94 ASP A N 1
ATOM 748 C CA . ASP A 1 94 ? 14.111 -10.075 0.057 1.00 83.94 94 ASP A CA 1
ATOM 749 C C . ASP A 1 94 ? 14.401 -9.230 -1.182 1.00 83.94 94 ASP A C 1
ATOM 751 O O . ASP A 1 94 ? 15.046 -9.705 -2.121 1.00 83.94 94 ASP A O 1
ATOM 755 N N . MET A 1 95 ? 13.931 -7.981 -1.230 1.00 76.19 95 MET A N 1
ATOM 756 C CA . MET A 1 95 ? 14.033 -7.140 -2.433 1.00 76.19 95 MET A CA 1
ATOM 757 C C . MET A 1 95 ? 15.280 -6.249 -2.476 1.00 76.19 95 MET A C 1
ATOM 759 O O . MET A 1 95 ? 15.558 -5.673 -3.528 1.00 76.19 95 MET A O 1
ATOM 763 N N . ASN A 1 96 ? 16.032 -6.138 -1.373 1.00 77.62 96 ASN A N 1
ATOM 764 C CA . ASN A 1 96 ? 17.122 -5.169 -1.201 1.00 77.62 96 ASN A CA 1
ATOM 765 C C . ASN A 1 96 ? 16.706 -3.729 -1.572 1.00 77.62 96 ASN A C 1
ATOM 767 O O . ASN A 1 96 ? 17.458 -2.959 -2.175 1.00 77.62 96 ASN A O 1
ATOM 771 N N . LEU A 1 97 ? 15.472 -3.373 -1.219 1.00 74.88 97 LEU A N 1
ATOM 772 C CA . LEU A 1 97 ? 14.818 -2.117 -1.546 1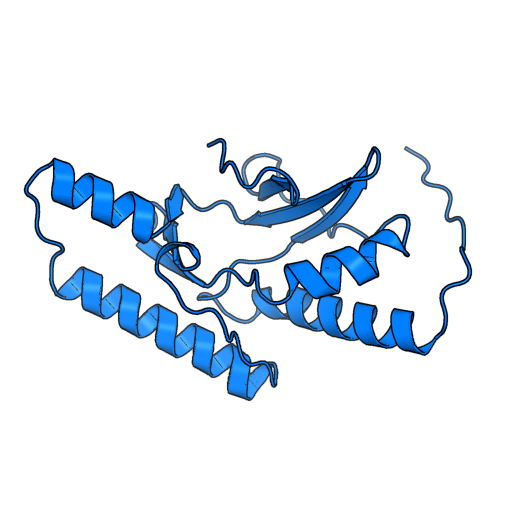.00 74.88 97 LEU A CA 1
ATOM 773 C C . LEU A 1 97 ? 14.450 -1.371 -0.257 1.00 74.88 97 LEU A C 1
ATOM 775 O O . LEU A 1 97 ? 14.071 -1.963 0.748 1.00 74.88 97 LEU A O 1
ATOM 779 N N . ILE A 1 98 ? 14.541 -0.043 -0.286 1.00 78.12 98 ILE A N 1
ATOM 780 C CA . ILE A 1 98 ? 14.120 0.819 0.824 1.00 78.12 98 ILE A CA 1
ATOM 781 C C . ILE A 1 98 ? 12.960 1.684 0.329 1.00 78.12 98 ILE A C 1
ATOM 783 O O . ILE A 1 98 ? 13.140 2.429 -0.630 1.00 78.12 98 ILE A O 1
ATOM 787 N N . HIS A 1 99 ? 11.807 1.630 1.006 1.00 78.81 99 HIS A N 1
ATOM 788 C CA . HIS A 1 99 ? 10.589 2.352 0.601 1.00 78.81 99 HIS A CA 1
ATOM 789 C C . HIS A 1 99 ? 10.756 3.885 0.579 1.00 78.81 99 HIS A C 1
ATOM 791 O O . HIS A 1 99 ? 10.216 4.561 -0.291 1.00 78.81 99 HIS A O 1
ATOM 797 N N . ARG A 1 100 ? 11.505 4.454 1.537 1.00 79.38 100 ARG A N 1
ATOM 798 C CA . ARG A 1 100 ? 11.838 5.896 1.694 1.00 79.38 100 ARG A CA 1
ATOM 799 C C . ARG A 1 100 ? 10.675 6.881 1.905 1.00 79.38 100 ARG A C 1
ATOM 801 O O . ARG A 1 100 ? 10.917 7.941 2.463 1.00 79.38 100 ARG A O 1
ATOM 808 N N . ASP A 1 101 ? 9.443 6.545 1.529 1.00 79.44 101 ASP A N 1
ATOM 809 C CA . ASP A 1 101 ? 8.259 7.415 1.674 1.00 79.44 101 ASP A CA 1
ATOM 810 C C . ASP A 1 101 ? 7.113 6.711 2.426 1.00 79.44 101 ASP A C 1
ATOM 812 O O . ASP A 1 101 ? 6.008 6.527 1.915 1.00 79.44 101 ASP A O 1
ATOM 816 N N . VAL A 1 102 ? 7.393 6.216 3.633 1.00 86.75 102 VAL A N 1
ATOM 817 C CA . VAL A 1 102 ? 6.371 5.556 4.460 1.00 86.75 102 VAL A CA 1
ATOM 818 C C . VAL A 1 102 ? 5.474 6.620 5.088 1.00 86.75 102 VAL A C 1
ATOM 820 O O . VAL A 1 102 ? 5.908 7.385 5.946 1.00 86.75 102 VAL A O 1
ATOM 823 N N . LYS A 1 103 ? 4.209 6.665 4.664 1.00 88.44 103 LYS A N 1
ATOM 824 C CA . LYS A 1 103 ? 3.194 7.601 5.168 1.00 88.44 103 LYS A CA 1
ATOM 825 C C . LYS A 1 103 ? 1.785 7.006 5.076 1.00 88.44 103 LYS A C 1
ATOM 827 O O . LYS A 1 103 ? 1.563 6.119 4.250 1.00 88.44 103 LYS A O 1
ATOM 832 N N . PRO A 1 104 ? 0.797 7.513 5.842 1.00 90.69 104 PRO A N 1
ATOM 833 C CA . PRO A 1 104 ? -0.553 6.941 5.868 1.00 90.69 104 PRO A CA 1
ATOM 834 C C . PRO A 1 104 ? -1.275 6.897 4.513 1.00 90.69 104 PRO A C 1
ATOM 836 O O . PRO A 1 104 ? -2.146 6.057 4.311 1.00 90.69 104 PRO A O 1
ATOM 839 N N . SER A 1 105 ? -0.936 7.767 3.556 1.00 87.69 105 SER A N 1
ATOM 840 C CA . SER A 1 105 ? -1.534 7.715 2.214 1.00 87.69 105 SER A CA 1
ATOM 841 C C . SER A 1 105 ? -1.003 6.567 1.345 1.00 87.69 105 SER A C 1
ATOM 843 O O . SER A 1 105 ? -1.664 6.220 0.373 1.00 87.69 105 SER A O 1
ATOM 845 N N . ASN A 1 106 ? 0.143 5.975 1.704 1.00 89.50 106 ASN A N 1
ATOM 846 C CA . ASN A 1 106 ? 0.775 4.854 0.994 1.00 89.50 106 ASN A CA 1
ATOM 847 C C . ASN A 1 106 ? 0.465 3.494 1.652 1.00 89.50 106 ASN A C 1
ATOM 849 O O . ASN A 1 106 ? 0.932 2.458 1.191 1.00 89.50 106 ASN A O 1
ATOM 853 N N . ILE A 1 107 ? -0.326 3.490 2.727 1.00 92.75 107 ILE A N 1
ATOM 854 C CA . ILE A 1 107 ? -0.815 2.278 3.387 1.00 92.75 107 ILE A CA 1
ATOM 855 C C . ILE A 1 107 ? -2.268 2.095 2.966 1.00 92.75 107 ILE A C 1
ATOM 857 O O . ILE A 1 107 ? -3.107 2.951 3.250 1.00 92.75 107 ILE A O 1
ATOM 861 N N . LEU A 1 108 ? -2.564 1.003 2.274 1.00 93.75 108 LEU A N 1
ATOM 862 C CA . LEU A 1 108 ? -3.881 0.696 1.737 1.00 93.75 108 LEU A CA 1
ATOM 863 C C . LEU A 1 108 ? -4.586 -0.364 2.579 1.00 93.75 108 LEU A C 1
ATOM 865 O O . LEU A 1 108 ? -3.958 -1.250 3.157 1.00 93.75 108 LEU A O 1
ATOM 869 N N . LEU A 1 109 ? -5.909 -0.258 2.640 1.00 95.12 109 LEU A N 1
ATOM 870 C CA . LEU A 1 109 ? -6.799 -1.089 3.438 1.00 95.12 109 LEU A CA 1
ATOM 871 C C . LEU A 1 109 ? -7.920 -1.626 2.556 1.00 95.12 109 LEU A C 1
ATOM 873 O O . LEU A 1 109 ? -8.406 -0.910 1.678 1.00 95.12 109 LEU A O 1
ATOM 877 N N . ASN A 1 110 ? -8.379 -2.843 2.831 1.00 92.88 110 ASN A N 1
ATOM 878 C CA . ASN A 1 110 ? -9.599 -3.371 2.228 1.00 92.88 110 ASN A CA 1
ATOM 879 C C . ASN A 1 110 ? -10.565 -3.974 3.258 1.00 92.88 110 ASN A C 1
ATOM 881 O O . ASN A 1 110 ? -10.230 -4.168 4.430 1.00 92.88 110 ASN A O 1
ATOM 885 N N . ARG A 1 111 ? -11.793 -4.265 2.823 1.00 91.00 111 ARG A N 1
ATOM 886 C CA . ARG A 1 111 ? -12.876 -4.826 3.649 1.00 91.00 111 ARG A CA 1
ATOM 887 C C . ARG A 1 111 ? -12.602 -6.245 4.132 1.00 91.00 111 ARG A C 1
ATOM 889 O O . ARG A 1 111 ? -13.190 -6.659 5.126 1.00 91.00 111 ARG A O 1
ATOM 896 N N . HIS A 1 112 ? -11.675 -6.955 3.495 1.00 92.00 112 HIS A N 1
ATOM 897 C CA . HIS A 1 112 ? -11.161 -8.236 3.983 1.00 92.00 112 HIS A CA 1
ATOM 898 C C . HIS A 1 112 ? -10.188 -8.063 5.163 1.00 92.00 112 HIS A C 1
ATOM 900 O O . HIS A 1 112 ? -9.669 -9.038 5.703 1.00 92.00 112 HIS A O 1
ATOM 906 N N . GLY A 1 113 ? -9.936 -6.820 5.585 1.00 91.44 113 GLY A N 1
ATOM 907 C CA . GLY A 1 113 ? -9.058 -6.488 6.695 1.00 91.44 113 GLY A CA 1
ATOM 908 C C . GLY A 1 113 ? -7.579 -6.625 6.348 1.00 91.44 113 GLY A C 1
ATOM 909 O O . GLY A 1 113 ? -6.770 -6.738 7.269 1.00 91.44 113 GLY A O 1
ATOM 910 N N . GLN A 1 114 ? -7.219 -6.656 5.064 1.00 95.00 114 GLN A N 1
ATOM 911 C CA . GLN A 1 114 ? -5.827 -6.652 4.626 1.00 95.00 114 GLN A CA 1
ATOM 912 C C . GLN A 1 114 ? -5.266 -5.232 4.705 1.00 95.00 114 GLN A C 1
ATOM 914 O O . GLN A 1 114 ? -5.969 -4.255 4.434 1.00 95.00 114 GLN A O 1
ATOM 919 N N . VAL A 1 115 ? -3.991 -5.138 5.076 1.00 96.81 115 VA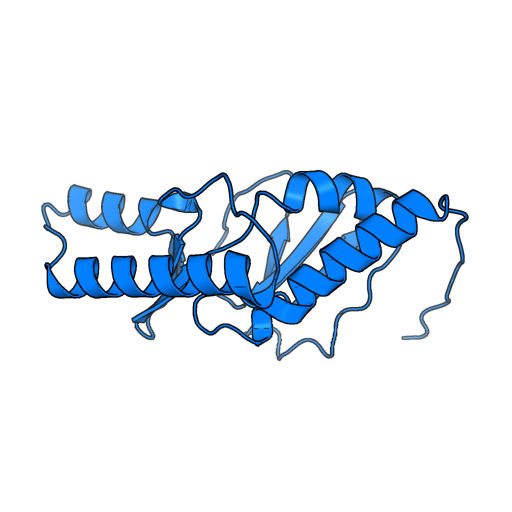L A N 1
ATOM 920 C CA . VAL A 1 115 ? -3.226 -3.893 5.139 1.00 96.81 115 VAL A CA 1
ATOM 921 C C . VAL A 1 115 ? -2.005 -4.081 4.259 1.00 96.81 115 VAL A C 1
ATOM 923 O O . VAL A 1 115 ? -1.234 -5.013 4.485 1.00 96.81 115 VAL A O 1
ATOM 926 N N . LYS A 1 116 ? -1.848 -3.228 3.248 1.00 93.38 116 LYS A N 1
ATOM 927 C CA . LYS A 1 116 ? -0.790 -3.380 2.252 1.00 93.38 116 LYS A CA 1
ATOM 928 C C . LYS A 1 116 ? -0.064 -2.071 1.993 1.00 93.38 116 LYS A C 1
ATOM 930 O O . LYS A 1 116 ? -0.690 -1.019 1.883 1.00 93.38 116 LYS A O 1
ATOM 935 N N . ILE A 1 117 ? 1.254 -2.138 1.887 1.00 90.69 117 ILE A N 1
ATOM 936 C CA . ILE A 1 117 ? 2.104 -1.022 1.484 1.00 90.69 117 ILE A CA 1
ATOM 937 C C . ILE A 1 117 ? 2.054 -0.905 -0.036 1.00 90.69 117 ILE A C 1
ATOM 939 O O . ILE A 1 117 ? 2.212 -1.898 -0.748 1.00 90.69 117 ILE A O 1
ATOM 943 N N . CYS A 1 118 ? 1.853 0.313 -0.526 1.00 81.69 118 CYS A N 1
ATOM 944 C CA . CYS A 1 118 ? 1.922 0.625 -1.943 1.00 81.69 118 CYS A CA 1
ATOM 945 C C . CYS A 1 118 ? 3.153 1.483 -2.243 1.00 81.69 118 CYS A C 1
ATOM 947 O O . CYS A 1 118 ? 3.364 2.518 -1.611 1.00 81.69 118 CYS A O 1
ATOM 949 N N . ASP A 1 119 ? 3.942 1.059 -3.227 1.00 69.56 119 ASP A N 1
ATOM 950 C CA . ASP A 1 119 ? 5.233 1.661 -3.545 1.00 69.56 119 ASP A CA 1
ATOM 951 C C . ASP A 1 119 ? 5.115 2.756 -4.617 1.00 69.56 119 ASP A C 1
ATOM 953 O O . ASP A 1 119 ? 5.079 2.488 -5.820 1.00 69.56 119 ASP A O 1
ATOM 957 N N . PHE A 1 120 ? 5.068 4.015 -4.180 1.00 55.59 120 PHE A N 1
ATOM 958 C CA . PHE A 1 120 ? 5.099 5.183 -5.072 1.00 55.59 120 PHE A CA 1
ATOM 959 C C . PHE A 1 120 ? 6.467 5.888 -5.090 1.00 55.59 120 PHE A C 1
ATOM 961 O O . PHE A 1 120 ? 6.624 6.932 -5.718 1.00 55.59 120 PHE A O 1
ATOM 968 N N . GLY A 1 121 ? 7.484 5.312 -4.437 1.00 49.97 121 GLY A N 1
ATOM 969 C CA . GLY A 1 121 ? 8.875 5.759 -4.572 1.00 49.97 121 GLY A CA 1
ATOM 970 C C . GLY A 1 121 ? 9.493 5.268 -5.882 1.00 49.97 121 GLY A C 1
ATOM 971 O O . GLY A 1 121 ? 10.244 5.994 -6.536 1.00 49.97 121 GLY A O 1
ATOM 972 N N . ILE A 1 122 ? 9.101 4.068 -6.320 1.00 49.75 122 ILE A N 1
ATOM 973 C CA . ILE A 1 122 ? 9.480 3.517 -7.625 1.00 49.75 122 ILE A CA 1
ATOM 974 C C . ILE A 1 122 ? 8.762 4.242 -8.772 1.00 49.75 122 ILE A C 1
ATOM 976 O O . ILE A 1 122 ? 9.325 4.342 -9.854 1.00 49.75 122 ILE A O 1
ATOM 980 N N . SER A 1 123 ? 7.569 4.821 -8.577 1.00 51.62 123 SER A N 1
ATOM 981 C CA . SER A 1 123 ? 6.782 5.393 -9.683 1.00 51.62 123 SER A CA 1
ATOM 982 C C . SER A 1 123 ? 7.471 6.559 -10.400 1.00 51.62 123 SER A C 1
ATOM 984 O O . SER A 1 123 ? 7.322 6.682 -11.610 1.00 51.62 123 SER A O 1
ATOM 986 N N . GLY A 1 124 ? 8.268 7.386 -9.716 1.00 48.56 124 GLY A N 1
ATOM 987 C CA . GLY A 1 124 ? 9.036 8.457 -10.371 1.00 48.56 124 GLY A CA 1
ATOM 988 C C . GLY A 1 124 ? 10.138 7.928 -11.301 1.00 48.56 124 GLY A C 1
ATOM 989 O O . GLY A 1 124 ? 10.332 8.435 -12.407 1.00 48.56 124 GLY A O 1
ATOM 990 N N . HIS A 1 125 ? 10.822 6.860 -10.887 1.00 49.59 125 HIS A N 1
ATOM 991 C CA . HIS A 1 125 ? 11.852 6.195 -11.688 1.00 49.59 125 HIS A CA 1
ATOM 992 C C . HIS A 1 125 ? 11.234 5.319 -12.786 1.00 49.59 125 HIS A C 1
ATOM 994 O O . HIS A 1 125 ? 11.608 5.437 -13.952 1.00 49.59 125 HIS A O 1
ATOM 1000 N N . LEU A 1 126 ? 10.192 4.561 -12.444 1.00 53.12 126 LEU A N 1
ATOM 1001 C CA . LEU A 1 126 ? 9.424 3.710 -13.342 1.00 53.12 126 LEU A CA 1
ATOM 1002 C C . LEU A 1 126 ? 8.712 4.519 -14.428 1.00 53.12 126 LEU A C 1
ATOM 1004 O O . LEU A 1 126 ? 8.648 4.054 -15.552 1.00 53.12 126 LEU A O 1
ATOM 1008 N N . THR A 1 127 ? 8.240 5.740 -14.162 1.00 50.38 127 THR A N 1
ATOM 1009 C CA . THR A 1 127 ? 7.656 6.610 -15.204 1.00 50.38 127 THR A CA 1
ATOM 1010 C C . THR A 1 127 ? 8.704 7.042 -16.218 1.00 50.38 127 THR A C 1
ATOM 1012 O O . THR A 1 127 ? 8.489 6.910 -17.419 1.00 50.38 127 THR A O 1
ATOM 1015 N N . ASN A 1 128 ? 9.872 7.491 -15.749 1.00 52.97 128 ASN A N 1
ATOM 1016 C CA . ASN A 1 128 ? 10.989 7.868 -16.621 1.00 52.97 128 ASN A CA 1
ATOM 1017 C C . ASN A 1 128 ? 11.528 6.678 -17.427 1.00 52.97 128 ASN A C 1
ATOM 1019 O O . ASN A 1 128 ? 12.027 6.844 -18.543 1.00 52.97 128 ASN A O 1
ATOM 1023 N N . SER A 1 129 ? 11.441 5.484 -16.849 1.00 53.56 129 SER A N 1
ATOM 1024 C CA . SER A 1 129 ? 11.809 4.225 -17.476 1.00 53.56 129 SER A CA 1
ATOM 1025 C C . SER A 1 129 ? 10.752 3.783 -18.505 1.00 53.56 129 SER A C 1
ATOM 1027 O O . SER A 1 129 ? 11.064 3.655 -19.687 1.00 53.56 129 SER A O 1
ATOM 1029 N N . LEU A 1 130 ? 9.486 3.639 -18.110 1.00 53.28 130 LEU A N 1
ATOM 1030 C CA . LEU A 1 130 ? 8.373 3.201 -18.960 1.00 53.28 130 LEU A CA 1
ATOM 1031 C C . LEU A 1 130 ? 8.040 4.187 -20.080 1.00 53.28 130 LEU A C 1
ATOM 1033 O O . LEU A 1 130 ? 7.685 3.741 -21.160 1.00 53.28 130 LEU A O 1
ATOM 1037 N N . ALA A 1 131 ? 8.236 5.497 -19.903 1.00 52.06 131 ALA A N 1
ATOM 1038 C CA . ALA A 1 131 ? 8.101 6.466 -20.996 1.00 52.06 131 ALA A CA 1
ATOM 1039 C C . ALA A 1 131 ? 9.034 6.160 -22.188 1.00 52.06 131 ALA A C 1
ATOM 1041 O O . ALA A 1 131 ? 8.791 6.615 -23.304 1.00 52.06 131 ALA A O 1
ATOM 1042 N N . LYS A 1 132 ? 10.099 5.373 -21.972 1.00 50.97 132 LYS A N 1
ATOM 1043 C CA . LYS A 1 132 ? 11.024 4.933 -23.025 1.00 50.97 132 LYS A CA 1
ATOM 1044 C C . LYS A 1 132 ? 10.590 3.623 -23.695 1.00 50.97 132 LYS A C 1
ATOM 1046 O O . LYS A 1 132 ? 11.028 3.367 -24.814 1.00 50.97 132 LYS A O 1
ATOM 1051 N N . VAL A 1 133 ? 9.746 2.803 -23.057 1.00 49.38 133 VAL A N 1
ATOM 1052 C CA . VAL A 1 133 ? 9.274 1.499 -23.565 1.00 49.38 133 VAL A CA 1
ATOM 1053 C C . VAL A 1 133 ? 7.797 1.587 -23.936 1.00 49.38 133 VAL A C 1
ATOM 1055 O O . VAL A 1 133 ? 6.948 1.825 -23.088 1.00 49.38 133 VAL A O 1
ATOM 1058 N N . LYS A 1 134 ? 7.462 1.331 -25.205 1.00 49.31 134 LYS A N 1
ATOM 1059 C CA . LYS A 1 134 ? 6.080 1.480 -25.689 1.00 49.31 134 LYS A CA 1
ATOM 1060 C C . LYS A 1 134 ? 5.060 0.502 -25.096 1.00 49.31 134 LYS A C 1
ATOM 1062 O O . LYS A 1 134 ? 3.882 0.788 -25.217 1.00 49.31 134 LYS A O 1
ATOM 1067 N N . GLU A 1 135 ? 5.462 -0.590 -24.445 1.00 51.72 135 GLU A N 1
ATOM 1068 C CA . GLU A 1 135 ? 4.540 -1.558 -23.831 1.00 51.72 135 GLU A CA 1
ATOM 1069 C C . GLU A 1 135 ? 5.296 -2.482 -22.861 1.00 51.72 135 GLU A C 1
ATOM 1071 O O . GLU A 1 135 ? 6.281 -3.112 -23.250 1.00 51.72 135 GLU A O 1
ATOM 1076 N N . VAL A 1 136 ? 4.835 -2.606 -21.612 1.00 54.88 136 VAL A N 1
ATOM 1077 C CA . VAL A 1 136 ? 5.287 -3.663 -20.696 1.00 54.88 136 VAL A CA 1
ATOM 1078 C C . VAL A 1 136 ? 4.159 -4.669 -20.528 1.00 54.88 136 VAL A C 1
ATOM 1080 O O . VAL A 1 136 ? 3.024 -4.314 -20.227 1.00 54.88 136 VAL A O 1
ATOM 1083 N N . SER A 1 137 ? 4.472 -5.939 -20.787 1.00 51.75 137 SER A N 1
ATOM 1084 C CA . SER A 1 137 ? 3.493 -7.020 -20.837 1.00 51.75 137 SER A CA 1
ATOM 1085 C C . SER A 1 137 ? 2.736 -7.155 -19.518 1.00 51.75 137 SER A C 1
ATOM 1087 O O . SER A 1 137 ? 3.307 -7.524 -18.491 1.00 51.75 137 SER A O 1
ATOM 1089 N N . LEU A 1 138 ? 1.431 -6.899 -19.581 1.00 53.16 138 LEU A N 1
ATOM 1090 C CA . LEU A 1 138 ? 0.473 -7.326 -18.574 1.00 53.16 138 LEU A CA 1
ATOM 1091 C C . LEU A 1 138 ? 0.562 -8.858 -18.486 1.00 53.16 138 LEU A C 1
ATOM 1093 O O . LEU A 1 138 ? 0.453 -9.542 -19.509 1.00 53.16 138 LEU A O 1
ATOM 1097 N N . ARG A 1 139 ? 0.756 -9.421 -17.285 1.00 50.38 139 ARG A N 1
ATOM 1098 C CA . ARG A 1 139 ? 0.353 -10.824 -17.072 1.00 50.38 139 ARG A CA 1
ATOM 1099 C C . ARG A 1 139 ? -1.140 -10.937 -17.389 1.00 50.38 139 ARG A C 1
ATOM 1101 O O . ARG A 1 139 ? -1.822 -9.914 -17.392 1.00 50.38 139 ARG A O 1
ATOM 1108 N N . THR A 1 140 ? -1.629 -12.152 -17.661 1.00 48.53 140 THR A N 1
ATOM 1109 C CA . THR A 1 140 ? -3.062 -12.450 -17.815 1.00 48.53 140 THR A CA 1
ATOM 1110 C C . THR A 1 140 ? -3.842 -11.624 -16.801 1.00 48.53 140 THR A C 1
ATOM 1112 O O . THR A 1 140 ? -3.732 -11.883 -15.602 1.00 48.53 140 THR A O 1
ATOM 1115 N N . LEU A 1 141 ? -4.508 -10.563 -17.276 1.00 50.75 141 LEU A N 1
ATOM 1116 C CA . LEU A 1 141 ? -5.239 -9.669 -16.394 1.00 50.75 141 LEU A CA 1
ATOM 1117 C C . LEU A 1 141 ? -6.239 -10.551 -15.648 1.00 50.75 141 LEU A C 1
ATOM 1119 O O . LEU A 1 141 ? -6.917 -11.359 -16.298 1.00 50.75 141 LEU A O 1
ATOM 1123 N N . PRO A 1 142 ? -6.321 -10.455 -14.314 1.00 52.75 142 PRO A N 1
ATOM 1124 C CA . PRO A 1 142 ? -7.446 -11.058 -13.633 1.00 52.75 142 PRO A CA 1
ATOM 1125 C C . PRO A 1 142 ? -8.734 -10.409 -14.171 1.00 52.75 142 PRO A C 1
ATOM 1127 O O . PRO A 1 142 ? -8.690 -9.414 -14.903 1.00 52.75 142 PRO A O 1
ATOM 1130 N N . SER A 1 143 ? -9.890 -11.008 -13.888 1.00 55.69 143 SER A N 1
ATOM 1131 C CA . SER A 1 143 ? -11.164 -10.452 -14.353 1.00 55.69 143 SER A CA 1
ATOM 1132 C C . SER A 1 143 ? -11.247 -8.955 -14.001 1.00 55.69 143 SER A C 1
ATOM 1134 O O . SER A 1 143 ? -10.695 -8.550 -12.982 1.00 55.69 143 SER A O 1
ATOM 1136 N N . ASN A 1 144 ? -11.884 -8.116 -14.834 1.00 54.34 144 ASN A N 1
ATOM 1137 C CA . ASN A 1 144 ? -11.886 -6.643 -14.672 1.00 54.34 144 ASN A CA 1
ATOM 1138 C C . ASN A 1 144 ? -12.271 -6.148 -13.255 1.00 54.34 144 ASN A C 1
ATOM 1140 O O . ASN A 1 144 ? -12.022 -4.994 -12.926 1.00 54.34 144 ASN A O 1
ATOM 1144 N N . SER A 1 145 ? -12.881 -7.000 -12.430 1.00 59.66 145 SER A N 1
ATOM 1145 C CA . SER A 1 145 ? -13.228 -6.783 -11.024 1.00 59.66 145 SER A CA 1
ATOM 1146 C C . SER A 1 145 ? -12.058 -6.842 -10.024 1.00 59.66 145 SER A C 1
ATOM 1148 O O . SER A 1 145 ? -12.221 -6.362 -8.907 1.00 59.66 145 SER A O 1
ATOM 1150 N N . ASP A 1 146 ? -10.896 -7.391 -10.389 1.00 62.81 146 ASP A N 1
ATOM 1151 C CA . ASP A 1 146 ? -9.817 -7.727 -9.439 1.00 62.81 146 ASP A CA 1
ATOM 1152 C C . ASP A 1 146 ? -8.596 -6.790 -9.521 1.00 62.81 146 ASP A C 1
ATOM 1154 O O . ASP A 1 146 ? -7.620 -6.941 -8.773 1.00 62.81 146 ASP A O 1
ATOM 1158 N N . CYS A 1 147 ? -8.622 -5.818 -10.439 1.00 64.06 147 CYS A N 1
ATOM 1159 C CA . CYS A 1 147 ? -7.537 -4.861 -10.635 1.00 64.06 147 CYS A CA 1
ATOM 1160 C C . CYS A 1 147 ? -8.028 -3.428 -10.875 1.00 64.06 147 CYS A C 1
ATOM 1162 O O . CYS A 1 147 ? -9.032 -3.208 -11.547 1.00 64.06 147 CYS A O 1
ATOM 1164 N N . VAL A 1 148 ? -7.267 -2.445 -10.387 1.00 66.81 148 VAL A N 1
ATOM 1165 C CA . VAL A 1 148 ? -7.467 -1.020 -10.691 1.00 66.81 148 VAL A CA 1
ATOM 1166 C C . VAL A 1 148 ? -6.345 -0.533 -11.596 1.00 66.81 148 VAL A C 1
ATOM 1168 O O . VAL A 1 148 ? -5.176 -0.864 -11.385 1.00 66.81 148 VAL A O 1
ATOM 1171 N N . PHE A 1 149 ? -6.704 0.296 -12.575 1.00 64.69 149 PHE A N 1
ATOM 1172 C CA . PHE A 1 149 ? -5.750 1.086 -13.342 1.00 64.69 149 PHE A CA 1
ATOM 1173 C C . PHE A 1 149 ? -5.625 2.480 -12.728 1.00 64.69 149 PHE A C 1
ATOM 1175 O O . PHE A 1 149 ? -6.584 3.251 -12.723 1.00 64.69 149 PHE A O 1
ATOM 1182 N N . ILE A 1 150 ? -4.442 2.812 -12.216 1.00 62.91 150 ILE A N 1
ATOM 1183 C CA . ILE A 1 150 ? -4.160 4.128 -11.639 1.00 62.91 150 ILE A CA 1
ATOM 1184 C C . ILE A 1 150 ? -3.390 4.971 -12.650 1.00 62.91 150 ILE A C 1
ATOM 1186 O O . ILE A 1 150 ? -2.392 4.529 -13.225 1.00 62.91 150 ILE A O 1
ATOM 1190 N N . PHE A 1 151 ? -3.865 6.203 -12.834 1.00 56.44 151 PHE A N 1
ATOM 1191 C CA . PHE A 1 151 ? -3.254 7.200 -13.700 1.00 56.44 151 PHE A CA 1
ATOM 1192 C C . PHE A 1 151 ? -2.217 8.037 -12.946 1.00 56.44 151 PHE A C 1
ATOM 1194 O O . PHE A 1 151 ? -2.535 8.730 -11.972 1.00 56.44 151 PHE A O 1
ATOM 1201 N N . LEU A 1 152 ? -0.979 8.014 -13.436 1.00 52.91 152 LEU A N 1
ATOM 1202 C CA . LEU A 1 152 ? 0.181 8.541 -12.719 1.00 52.91 152 LEU A CA 1
ATOM 1203 C C . LEU A 1 152 ? 0.232 10.080 -12.651 1.00 52.91 152 LEU A C 1
ATOM 1205 O O . LEU A 1 152 ? 0.877 10.628 -11.766 1.00 52.91 152 LEU A O 1
ATOM 1209 N N . HIS A 1 153 ? -0.483 10.799 -13.525 1.00 40.78 153 HIS A N 1
ATOM 1210 C CA . HIS A 1 153 ? -0.474 12.271 -13.550 1.00 40.78 153 HIS A CA 1
ATOM 1211 C C . HIS A 1 153 ? -1.623 12.945 -12.776 1.00 40.78 153 HIS A C 1
ATOM 1213 O O . HIS A 1 153 ? -1.574 14.155 -12.557 1.00 40.78 153 HIS A O 1
ATOM 1219 N N . ARG A 1 154 ? -2.662 12.207 -12.352 1.00 39.78 154 ARG A N 1
ATOM 1220 C CA . ARG A 1 154 ? -3.863 12.784 -11.705 1.00 39.78 154 ARG A CA 1
ATOM 1221 C C . ARG A 1 154 ? -4.164 12.268 -10.308 1.00 39.78 154 ARG A C 1
ATOM 1223 O O . ARG A 1 154 ? -5.007 12.896 -9.681 1.00 39.78 154 ARG A O 1
ATOM 1230 N N . TRP A 1 155 ? -3.507 11.209 -9.815 1.00 51.38 155 TRP A N 1
ATOM 1231 C CA . TRP A 1 155 ? -3.548 10.721 -8.416 1.00 51.38 155 TRP A CA 1
ATOM 1232 C C . TRP A 1 155 ? -4.918 10.786 -7.706 1.00 51.38 155 TRP A C 1
ATOM 1234 O O . TRP A 1 155 ? -5.002 10.843 -6.478 1.00 51.38 155 TRP A O 1
ATOM 1244 N N . ASN A 1 156 ? -6.009 10.756 -8.467 1.00 39.69 156 ASN A N 1
ATOM 1245 C CA . ASN A 1 156 ? -7.358 10.709 -7.958 1.00 39.69 156 ASN A CA 1
ATOM 1246 C C . ASN A 1 156 ? -7.705 9.236 -7.967 1.00 39.69 156 ASN A C 1
ATOM 1248 O O . ASN A 1 156 ? -7.945 8.646 -9.016 1.00 39.69 156 ASN A O 1
ATOM 1252 N N . TRP A 1 157 ? -7.658 8.639 -6.781 1.00 42.59 157 TRP A N 1
ATOM 1253 C CA . TRP A 1 157 ? -8.276 7.349 -6.522 1.00 42.59 157 TRP A CA 1
ATOM 1254 C C . TRP A 1 157 ? -9.783 7.523 -6.729 1.00 42.59 157 TRP A C 1
ATOM 1256 O O . TRP A 1 157 ? -10.514 7.820 -5.781 1.00 42.59 157 TRP A O 1
ATOM 1266 N N . SER A 1 158 ? -10.215 7.461 -7.983 1.00 32.59 158 SER A N 1
ATOM 1267 C CA . SER A 1 158 ? -11.612 7.329 -8.357 1.00 32.59 158 SER A CA 1
ATOM 1268 C C . SER A 1 158 ? -11.984 5.880 -8.076 1.00 32.59 158 SER A C 1
ATOM 1270 O O . SER A 1 158 ? -11.715 5.003 -8.892 1.00 32.59 158 SER A O 1
ATOM 1272 N N . PHE A 1 159 ? -12.476 5.642 -6.862 1.00 41.19 159 PHE A N 1
ATOM 1273 C CA . PHE A 1 159 ? -13.268 4.456 -6.553 1.00 41.19 159 PHE A CA 1
ATOM 1274 C C . PHE A 1 159 ? -14.640 4.580 -7.209 1.00 41.19 159 PHE A C 1
ATOM 1276 O O . PHE A 1 159 ? -15.151 5.726 -7.249 1.00 41.19 159 PHE A O 1
#

Foldseek 3Di:
DDDDDDDDDDPPVLQVVLVLLVVLQCCQVVALQAWRWQFWADDPLFIKTKTFDFDAFQVVVVVVCVVVVHDDDPVLVVLQVVSVVRQQCCCCPVSVHHLVDDDRRQWTHHPVGHIHGYRPVSVVSNRVSVSRPNGDDGDPDDDPVTIDIDTPPPPDPPD

InterPro domains:
  IPR000719 Protein kinase domain [PF00069] (9-130)
  IPR000719 Protein kinase domain [PS50011] (1-159)
  IPR000719 Protein kinase domain [SM00220] (3-156)
  IPR008271 Serine/threonine-protein kinase, active site [PS00108] (97-109)
  IPR011009 Protein kinase-like domain superfamily [SSF56112] (9-130)

Organism: Angiostrongylus cantonensis (NCBI:txid6313)